Protein AF-A0A6G3WM18-F1 (afdb_monomer_lite)

Secondary structure (DSSP, 8-state):
--EEEEEEEE-TTT--EEEEEEEE--TT----TTSTT---B--STT-EEEEEEEETTTTEEEEEEEETTEEEEEEEEHHHHHHT----SEEEE--SPPTT--EEEEEEETTEEEEEEE-S---TTS----SSS-SEE-

pLDDT: mean 89.0, std 14.61, range [40.72, 98.75]

Radius of gyration: 16.44 Å; chains: 1; bounding box: 36×36×45 Å

Structure (mmCIF, N/CA/C/O backbone):
data_AF-A0A6G3WM18-F1
#
_entry.id   AF-A0A6G3WM18-F1
#
loop_
_atom_site.group_PDB
_atom_site.id
_atom_site.type_symbol
_atom_site.label_atom_id
_atom_site.label_alt_id
_atom_site.label_comp_id
_atom_site.label_asym_id
_atom_site.label_entity_id
_atom_site.label_seq_id
_atom_site.pdbx_PDB_ins_code
_atom_site.Cartn_x
_atom_site.Cartn_y
_atom_site.Cartn_z
_atom_site.occupancy
_atom_site.B_iso_or_equiv
_atom_site.auth_seq_id
_atom_site.auth_comp_id
_atom_site.auth_asym_id
_atom_site.auth_atom_id
_atom_site.pdbx_PDB_model_num
ATOM 1 N N . ASP A 1 1 ? -18.660 2.615 8.350 1.00 80.31 1 ASP A N 1
ATOM 2 C CA . ASP A 1 1 ? -17.538 3.574 8.333 1.00 80.31 1 ASP A CA 1
ATOM 3 C C . ASP A 1 1 ? -16.619 3.298 7.162 1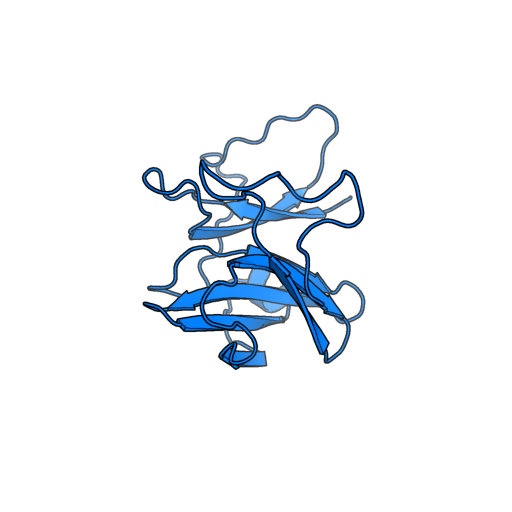.00 80.31 1 ASP A C 1
ATOM 5 O O . ASP A 1 1 ? -16.391 2.135 6.845 1.00 80.31 1 ASP A O 1
ATOM 9 N N . VAL A 1 2 ? -16.131 4.348 6.500 1.00 93.12 2 VAL A N 1
ATOM 10 C CA . VAL A 1 2 ? -15.097 4.231 5.461 1.00 93.12 2 VAL A CA 1
ATOM 11 C C . VAL A 1 2 ? -13.744 4.141 6.159 1.00 93.12 2 VAL A C 1
ATOM 13 O O . VAL A 1 2 ? -13.447 4.948 7.038 1.00 93.12 2 VAL A O 1
ATOM 16 N N . LEU A 1 3 ? -12.939 3.149 5.790 1.00 95.44 3 LEU A N 1
ATOM 17 C CA . LEU A 1 3 ? -11.609 2.926 6.348 1.00 95.44 3 LEU A CA 1
ATOM 18 C C . LEU A 1 3 ? -10.561 3.231 5.284 1.00 95.44 3 LEU A C 1
ATOM 20 O O . LEU A 1 3 ? -10.691 2.792 4.143 1.00 95.44 3 LEU A O 1
ATOM 24 N N . LEU A 1 4 ? -9.523 3.960 5.674 1.00 96.12 4 LEU A N 1
ATOM 25 C CA . LEU A 1 4 ? -8.392 4.289 4.821 1.00 96.12 4 LEU A CA 1
ATOM 26 C C . LEU A 1 4 ? -7.188 3.468 5.250 1.00 96.12 4 LEU A C 1
ATOM 28 O O . LEU A 1 4 ? -6.866 3.432 6.436 1.00 96.12 4 LEU A O 1
ATOM 32 N N . TRP A 1 5 ? -6.520 2.852 4.281 1.00 97.56 5 TRP A N 1
ATOM 33 C CA . TRP A 1 5 ? -5.178 2.312 4.447 1.00 97.56 5 TRP A CA 1
ATOM 34 C C . TRP A 1 5 ? -4.192 3.351 3.941 1.00 97.56 5 TRP A C 1
ATOM 36 O O . TRP A 1 5 ? -4.297 3.778 2.794 1.00 97.56 5 TRP A O 1
ATOM 46 N N . VAL A 1 6 ? -3.275 3.788 4.798 1.00 96.56 6 VAL A N 1
ATOM 47 C CA . VAL A 1 6 ? -2.334 4.861 4.466 1.00 96.56 6 VAL A CA 1
ATOM 48 C C . VAL A 1 6 ? -0.932 4.534 4.954 1.00 96.56 6 VAL A C 1
ATOM 50 O O . VAL A 1 6 ? -0.735 3.782 5.915 1.00 96.56 6 VAL A O 1
ATOM 53 N N . GLU A 1 7 ? 0.043 5.128 4.278 1.00 96.38 7 GLU A N 1
ATOM 54 C CA . GLU A 1 7 ? 1.410 5.237 4.770 1.00 96.38 7 GLU A CA 1
ATOM 55 C C . GLU A 1 7 ? 1.440 6.060 6.063 1.00 96.38 7 GLU A C 1
ATOM 57 O O . GLU A 1 7 ? 0.656 6.990 6.255 1.00 96.38 7 GLU A O 1
ATOM 62 N N . SER A 1 8 ? 2.329 5.708 6.985 1.00 96.06 8 SER A N 1
ATOM 63 C CA . SER A 1 8 ? 2.447 6.375 8.280 1.00 96.06 8 SER A CA 1
ATOM 64 C C . SER A 1 8 ? 3.861 6.243 8.845 1.00 96.06 8 SER A C 1
ATOM 66 O O . SER A 1 8 ? 4.685 5.509 8.292 1.00 96.06 8 SER A O 1
ATOM 68 N N . ASP A 1 9 ? 4.131 6.939 9.956 1.00 94.25 9 ASP A N 1
ATOM 69 C CA . ASP A 1 9 ? 5.453 6.977 10.595 1.00 94.25 9 ASP A CA 1
ATOM 70 C C . ASP A 1 9 ? 6.556 7.380 9.605 1.00 94.25 9 ASP A C 1
ATOM 72 O O . ASP A 1 9 ? 7.448 6.597 9.273 1.00 94.25 9 ASP A O 1
ATOM 76 N N . VAL A 1 10 ? 6.430 8.595 9.078 1.00 93.94 10 VAL A N 1
ATOM 77 C CA . VAL A 1 10 ? 7.289 9.111 8.012 1.00 93.94 10 VAL A CA 1
ATOM 78 C C . VAL A 1 10 ? 8.773 9.072 8.393 1.00 93.94 10 VAL A C 1
ATOM 80 O O . VAL A 1 10 ? 9.157 9.340 9.532 1.00 93.94 10 VAL A O 1
ATOM 83 N N . ASP A 1 11 ? 9.625 8.750 7.425 1.00 93.31 11 ASP A N 1
ATOM 84 C CA . ASP A 1 11 ? 11.051 9.037 7.507 1.00 93.31 11 ASP A CA 1
ATOM 85 C C . ASP A 1 11 ? 11.283 10.520 7.184 1.00 93.31 11 ASP A C 1
ATOM 87 O O . ASP A 1 11 ? 11.165 10.937 6.033 1.00 93.31 11 ASP A O 1
ATOM 91 N N . GLU A 1 12 ? 11.637 11.323 8.187 1.00 92.44 12 GLU A N 1
ATOM 92 C CA . GLU A 1 12 ? 11.808 12.777 8.038 1.00 92.44 12 GLU A CA 1
ATOM 93 C C . GLU A 1 12 ? 12.882 13.190 7.016 1.00 92.44 12 GLU A C 1
ATOM 95 O O . GLU A 1 12 ? 12.836 14.307 6.505 1.00 92.44 12 GLU A O 1
ATOM 100 N N . ARG A 1 13 ? 13.845 12.317 6.679 1.00 93.69 13 ARG A N 1
ATOM 101 C CA . ARG A 1 13 ? 14.861 12.626 5.659 1.00 93.69 13 ARG A CA 1
ATOM 102 C C . ARG A 1 13 ? 14.345 12.455 4.237 1.00 93.69 13 ARG A C 1
ATOM 104 O O . ARG A 1 13 ? 14.884 13.091 3.336 1.00 93.69 13 ARG A O 1
ATOM 111 N N . THR A 1 14 ? 13.394 11.549 4.019 1.00 91.25 14 THR A N 1
ATOM 112 C CA . THR A 1 14 ? 12.973 11.144 2.665 1.00 91.25 14 THR A CA 1
ATOM 113 C C . THR A 1 14 ? 11.510 11.445 2.361 1.00 91.25 14 THR A C 1
ATOM 115 O O . THR A 1 14 ? 11.141 11.509 1.194 1.00 91.25 14 THR A O 1
ATOM 118 N N . GLY A 1 15 ? 10.684 11.643 3.389 1.00 92.44 15 GLY A N 1
ATOM 119 C CA . GLY A 1 15 ? 9.245 11.857 3.267 1.00 92.44 15 GLY A CA 1
ATOM 120 C C . GLY A 1 15 ? 8.426 10.580 3.051 1.00 92.44 15 GLY A C 1
ATOM 121 O O . GLY A 1 15 ? 7.203 10.666 3.006 1.00 92.44 15 GLY A O 1
ATOM 122 N N . TYR A 1 16 ? 9.054 9.405 2.947 1.00 93.56 16 TYR A N 1
ATOM 123 C CA . TYR A 1 16 ? 8.344 8.143 2.724 1.00 93.56 16 TYR A CA 1
ATOM 124 C C . TYR A 1 16 ? 7.839 7.501 4.020 1.00 93.56 16 TYR A C 1
ATOM 126 O O . TYR A 1 16 ? 8.482 7.601 5.070 1.00 93.56 16 TYR A O 1
ATOM 134 N N . GLY A 1 17 ? 6.721 6.773 3.941 1.00 94.44 17 GLY A N 1
ATOM 135 C CA . GLY A 1 17 ? 6.212 5.978 5.056 1.00 94.44 17 GLY A CA 1
ATOM 136 C C . GLY A 1 17 ? 7.140 4.830 5.466 1.00 94.44 17 GLY A C 1
ATOM 137 O O . GLY A 1 17 ? 7.732 4.140 4.629 1.00 94.44 17 GLY A O 1
ATOM 138 N N . ARG A 1 18 ? 7.234 4.583 6.778 1.00 95.62 18 ARG A N 1
ATOM 139 C CA . ARG A 1 18 ? 7.930 3.414 7.359 1.00 95.62 18 ARG A CA 1
ATOM 140 C C . ARG A 1 18 ? 6.969 2.384 7.946 1.00 95.62 18 ARG A C 1
ATOM 142 O O . ARG A 1 18 ? 7.392 1.314 8.381 1.00 95.62 18 ARG A O 1
ATOM 149 N N . ALA A 1 19 ? 5.682 2.707 7.985 1.00 97.38 19 ALA A N 1
ATOM 150 C CA . ALA A 1 19 ? 4.628 1.862 8.512 1.00 97.38 19 ALA A CA 1
ATOM 151 C C . ALA A 1 19 ? 3.345 2.011 7.691 1.00 97.38 19 ALA A C 1
ATOM 153 O O . ALA A 1 19 ? 3.124 3.013 7.015 1.00 97.38 19 ALA A O 1
ATOM 154 N N . VAL A 1 20 ? 2.452 1.040 7.834 1.00 98.25 20 VAL A N 1
ATOM 155 C CA . VAL A 1 20 ? 1.085 1.092 7.308 1.00 98.25 20 VAL A CA 1
ATOM 156 C C . VAL A 1 20 ? 0.122 1.295 8.473 1.00 98.25 20 VAL A C 1
ATOM 158 O O . VAL A 1 20 ? 0.302 0.710 9.542 1.00 98.25 20 VAL A O 1
ATOM 161 N N . THR A 1 21 ? -0.917 2.102 8.290 1.00 97.69 21 THR A N 1
ATOM 162 C CA . THR A 1 21 ? -2.003 2.216 9.268 1.00 97.69 21 THR A CA 1
ATOM 163 C C . THR A 1 21 ? -3.366 2.124 8.597 1.00 97.69 21 THR A C 1
ATOM 165 O O . THR A 1 21 ? -3.504 2.419 7.408 1.00 97.69 21 THR A O 1
ATOM 168 N N . ARG A 1 22 ? -4.378 1.719 9.372 1.00 97.62 22 ARG A N 1
ATOM 169 C CA . ARG A 1 22 ? -5.779 1.739 8.955 1.00 97.62 22 ARG A CA 1
ATOM 170 C C . ARG A 1 22 ? -6.577 2.642 9.880 1.00 97.62 22 ARG A C 1
ATOM 172 O O . ARG A 1 22 ? -6.692 2.352 11.069 1.00 97.62 22 ARG A O 1
ATOM 179 N N . VAL A 1 23 ? -7.154 3.703 9.333 1.00 96.25 23 VAL A N 1
ATOM 180 C CA . VAL A 1 23 ? -7.844 4.744 10.107 1.00 96.25 23 VAL A CA 1
ATOM 181 C C . VAL A 1 23 ? -9.254 4.988 9.570 1.00 96.25 23 VAL A C 1
ATOM 183 O O . VAL A 1 23 ? -9.487 4.831 8.370 1.00 96.25 23 VAL A O 1
ATOM 186 N N . PRO A 1 24 ? -10.225 5.354 10.423 1.00 95.50 24 PRO A N 1
ATOM 187 C CA . PRO A 1 24 ? -11.540 5.755 9.950 1.00 95.50 24 PRO A CA 1
ATOM 188 C C . PRO A 1 24 ? -11.459 7.114 9.257 1.00 95.50 24 PRO A C 1
ATOM 190 O O . PRO A 1 24 ? -10.923 8.074 9.811 1.00 95.50 24 PRO A O 1
ATOM 193 N N . PHE A 1 25 ? -12.042 7.209 8.066 1.00 95.94 25 PHE A N 1
ATOM 194 C CA . PHE A 1 25 ? -12.274 8.497 7.432 1.00 95.94 25 PHE A CA 1
ATOM 195 C C . PHE A 1 25 ? -13.326 9.282 8.221 1.00 95.94 25 PHE A C 1
ATOM 197 O O . PHE A 1 25 ? -14.373 8.747 8.598 1.00 95.94 25 PHE A O 1
ATOM 204 N N . ARG A 1 26 ? -13.049 10.565 8.449 1.00 95.88 26 ARG A N 1
ATOM 205 C CA . ARG A 1 26 ? -13.977 11.528 9.041 1.00 95.88 26 ARG A CA 1
ATOM 206 C C . ARG A 1 26 ? -13.852 12.836 8.277 1.00 95.88 26 ARG A C 1
ATOM 208 O O . ARG A 1 26 ? -12.754 13.379 8.175 1.00 95.88 26 ARG A O 1
ATOM 215 N N . ASP A 1 27 ? -14.971 13.315 7.749 1.00 96.88 27 ASP A N 1
ATOM 216 C CA . ASP A 1 27 ? -15.006 14.559 6.987 1.00 96.88 27 ASP A CA 1
ATOM 217 C C . ASP A 1 27 ? -14.496 15.740 7.830 1.00 96.88 27 ASP A C 1
ATOM 219 O O . ASP A 1 27 ? -14.827 15.861 9.011 1.00 96.88 27 ASP A O 1
ATOM 223 N N . GLY A 1 28 ? -13.628 16.561 7.233 1.00 96.44 28 GLY A N 1
ATOM 224 C CA . GLY A 1 28 ? -12.999 17.718 7.880 1.00 96.44 28 GLY A CA 1
ATOM 225 C C . GLY A 1 28 ? -12.065 17.416 9.062 1.00 96.44 28 GLY A C 1
ATOM 226 O O . GLY A 1 28 ? -11.576 18.352 9.695 1.00 96.44 28 GLY A O 1
ATOM 227 N N . ALA A 1 29 ? -11.808 16.147 9.394 1.00 94.88 29 ALA A N 1
ATOM 228 C CA . ALA A 1 29 ? -10.966 15.795 10.531 1.00 94.88 29 ALA A CA 1
ATOM 229 C C . ALA A 1 29 ? -9.471 15.857 10.189 1.00 94.88 29 ALA A C 1
ATOM 231 O O . ALA A 1 29 ? -9.040 15.452 9.111 1.00 94.88 29 ALA A O 1
ATOM 232 N N . VAL A 1 30 ? -8.672 16.282 11.168 1.00 95.62 30 VAL A N 1
ATOM 233 C CA . VAL A 1 30 ? -7.211 16.164 11.146 1.00 95.62 30 VAL A CA 1
ATOM 234 C C . VAL A 1 30 ? -6.814 15.0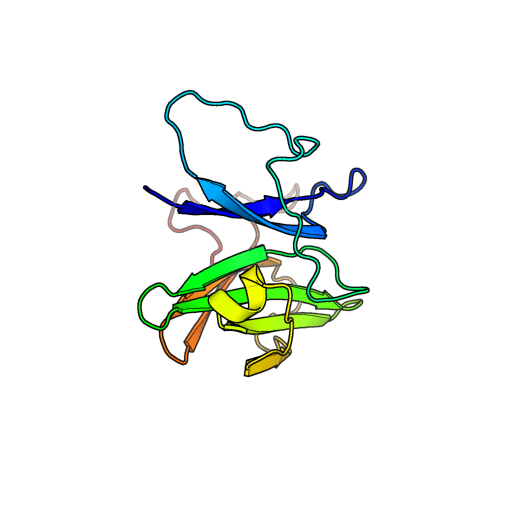50 12.107 1.00 95.62 30 VAL A C 1
ATOM 236 O O . VAL A 1 30 ? -7.201 15.069 13.276 1.00 95.62 30 VAL A O 1
ATOM 239 N N . LEU A 1 31 ? -6.050 14.076 11.614 1.00 94.56 31 LEU A N 1
ATOM 240 C CA . LEU A 1 31 ? -5.481 13.002 12.420 1.00 94.56 31 LEU A CA 1
ATOM 241 C C . LEU A 1 31 ? -3.962 13.141 12.428 1.00 94.56 31 LEU A C 1
ATOM 243 O O . LEU A 1 31 ? -3.314 12.983 11.398 1.00 94.56 31 LEU A O 1
ATOM 247 N N . ASP A 1 32 ? -3.413 13.444 13.598 1.00 93.56 32 ASP A N 1
ATOM 248 C CA . ASP A 1 32 ? -1.971 13.546 13.788 1.00 93.56 32 ASP A CA 1
ATOM 249 C C . ASP A 1 32 ? -1.335 12.153 13.906 1.00 93.56 32 ASP A C 1
ATOM 251 O O . ASP A 1 32 ? -1.876 11.275 14.586 1.00 93.56 32 ASP A O 1
ATOM 255 N N . SER A 1 33 ? -0.175 11.951 13.273 1.00 91.50 33 SER A N 1
ATOM 256 C CA . SER A 1 33 ? 0.521 10.658 13.292 1.00 91.50 33 SER A CA 1
ATOM 257 C C . SER A 1 33 ? 1.002 10.251 14.688 1.00 91.50 33 SER A C 1
ATOM 259 O O . SER A 1 33 ? 1.212 9.069 14.916 1.00 91.50 33 SER A O 1
ATOM 261 N N . SER A 1 34 ? 1.190 11.188 15.619 1.00 91.88 34 SER A N 1
ATOM 262 C CA . SER A 1 34 ? 1.567 10.899 17.010 1.00 91.88 34 SER A CA 1
ATOM 263 C C . SER A 1 34 ? 0.375 10.525 17.898 1.00 91.88 34 SER A C 1
ATOM 265 O O . SER A 1 34 ? 0.557 10.148 19.058 1.00 91.88 34 SER A O 1
ATOM 267 N N . SER A 1 35 ? -0.852 10.618 17.375 1.00 94.88 35 SER A N 1
ATOM 268 C CA . SER A 1 35 ? -2.053 10.254 18.118 1.00 94.88 35 SER A CA 1
ATOM 269 C C . SER A 1 35 ? -2.019 8.785 18.531 1.00 94.88 35 SER A C 1
ATOM 271 O O . SER A 1 35 ? -1.779 7.899 17.713 1.00 94.88 35 SER A O 1
ATOM 273 N N . SER A 1 36 ? -2.376 8.500 19.784 1.00 93.31 36 SER A N 1
ATOM 274 C CA . SER A 1 36 ? -2.516 7.125 20.284 1.00 93.31 36 SER A CA 1
ATOM 275 C C . SER A 1 36 ? -3.617 6.325 19.577 1.00 93.31 36 SER A C 1
ATOM 277 O O . SER A 1 36 ? -3.661 5.102 19.701 1.00 93.31 36 SER A O 1
ATOM 279 N N . ALA A 1 37 ? -4.495 6.995 18.823 1.00 91.69 37 ALA A N 1
ATOM 280 C CA . ALA A 1 37 ? -5.481 6.351 17.962 1.00 91.69 37 ALA A CA 1
ATOM 281 C C . ALA A 1 37 ? -4.863 5.741 16.688 1.00 91.69 37 ALA A C 1
ATOM 283 O O . ALA A 1 37 ? -5.518 4.936 16.024 1.00 91.69 37 ALA A O 1
ATOM 284 N N . VAL A 1 38 ? -3.628 6.113 16.334 1.00 96.38 38 VAL A N 1
ATOM 285 C CA . VAL A 1 38 ? -2.919 5.603 15.158 1.00 96.38 38 VAL A CA 1
ATOM 286 C C . VAL A 1 38 ? -2.040 4.428 15.567 1.00 96.38 38 VAL A C 1
ATOM 288 O O . VAL A 1 38 ? -1.051 4.567 16.284 1.00 96.38 38 VAL A O 1
ATOM 291 N N . ARG A 1 39 ? -2.382 3.236 15.075 1.00 97.44 39 ARG A N 1
ATOM 292 C CA . ARG A 1 39 ? -1.522 2.057 15.206 1.00 97.44 39 ARG A CA 1
ATOM 293 C C . ARG A 1 39 ? -0.628 1.938 13.978 1.00 97.44 39 ARG A C 1
ATOM 295 O O . ARG A 1 39 ? -1.108 1.671 12.879 1.00 97.44 39 ARG A O 1
ATOM 302 N N . HIS A 1 40 ? 0.675 2.095 14.172 1.00 97.44 40 HIS A N 1
ATOM 303 C CA . HIS A 1 40 ? 1.669 1.916 13.115 1.00 97.44 40 HIS A CA 1
ATOM 304 C C . HIS A 1 40 ? 2.062 0.444 12.977 1.00 97.44 40 HIS A C 1
ATOM 306 O O . HIS A 1 40 ? 2.763 -0.104 13.834 1.00 97.44 40 HIS A O 1
ATOM 312 N N . HIS A 1 41 ? 1.643 -0.195 11.888 1.00 98.25 41 HIS A N 1
ATOM 313 C CA . HIS A 1 41 ? 2.032 -1.562 11.564 1.00 98.25 41 HIS A CA 1
ATOM 314 C C . HIS A 1 41 ? 3.346 -1.564 10.781 1.00 98.25 41 HIS A C 1
ATOM 316 O O . HIS A 1 41 ? 3.443 -0.969 9.708 1.00 98.25 41 HIS A O 1
ATOM 322 N N . ARG A 1 42 ? 4.360 -2.248 11.321 1.00 97.31 42 ARG A N 1
ATOM 323 C CA . ARG A 1 42 ? 5.695 -2.395 10.719 1.00 97.31 42 ARG A CA 1
ATOM 324 C C . ARG A 1 42 ? 5.955 -3.873 10.408 1.00 97.31 42 ARG A C 1
ATOM 326 O O . ARG A 1 42 ? 6.679 -4.526 11.155 1.00 97.31 42 ARG A O 1
ATOM 333 N N . PRO A 1 43 ? 5.320 -4.420 9.356 1.00 97.12 43 PRO A N 1
ATOM 334 C CA . PRO A 1 43 ? 5.370 -5.850 9.044 1.00 97.12 43 PRO A CA 1
ATOM 335 C C . PRO A 1 43 ? 6.739 -6.327 8.549 1.00 97.12 43 PRO A C 1
ATOM 337 O O . PRO A 1 43 ? 7.012 -7.522 8.558 1.00 97.12 43 PRO A O 1
ATOM 340 N N . LEU A 1 44 ? 7.589 -5.401 8.100 1.00 96.31 44 LEU A N 1
ATOM 341 C CA . LEU A 1 44 ? 8.804 -5.689 7.343 1.00 96.31 44 LEU A CA 1
ATOM 342 C C . LEU A 1 44 ? 10.006 -4.939 7.948 1.00 96.31 44 LEU A C 1
ATOM 344 O O . LEU A 1 44 ? 10.386 -3.872 7.455 1.00 96.31 44 LEU A O 1
ATOM 348 N N . PRO A 1 45 ? 10.602 -5.445 9.046 1.00 92.38 45 PRO A N 1
ATOM 349 C CA . PRO A 1 45 ? 11.781 -4.831 9.653 1.00 92.38 45 PRO A CA 1
ATOM 350 C C . PRO A 1 45 ? 12.933 -4.677 8.650 1.00 92.38 45 PRO A C 1
ATOM 352 O O . PRO A 1 45 ? 13.222 -5.588 7.880 1.00 92.38 45 PRO A O 1
ATOM 355 N N . GLY A 1 46 ? 13.597 -3.519 8.661 1.00 91.31 46 GLY A N 1
ATOM 356 C CA . GLY A 1 46 ? 14.707 -3.215 7.747 1.00 91.31 46 GLY A CA 1
ATOM 357 C C . GLY A 1 46 ? 14.290 -2.800 6.330 1.00 91.31 46 GLY A C 1
ATOM 358 O O . GLY A 1 46 ? 15.157 -2.451 5.533 1.00 91.31 46 GLY A O 1
ATOM 359 N N . SER A 1 47 ? 12.990 -2.797 6.023 1.00 96.19 47 SER A N 1
ATOM 360 C CA . SER A 1 47 ?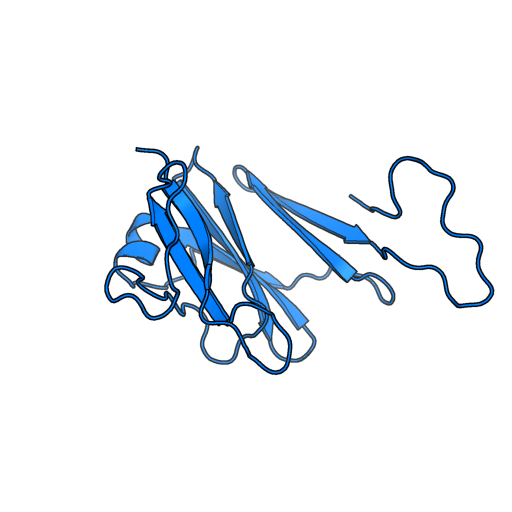 12.470 -2.272 4.756 1.00 96.19 47 SER A CA 1
ATOM 361 C C . SER A 1 47 ? 12.240 -0.762 4.814 1.00 96.19 47 SER A C 1
ATOM 363 O O . SER A 1 47 ? 12.095 -0.181 5.891 1.00 96.19 47 SER A O 1
ATOM 365 N N . ARG A 1 48 ? 12.175 -0.127 3.641 1.00 95.56 48 ARG A N 1
ATOM 366 C CA . ARG A 1 48 ? 11.887 1.309 3.485 1.00 95.56 48 ARG A CA 1
ATOM 367 C C . ARG A 1 48 ? 10.796 1.552 2.444 1.00 95.56 48 ARG A C 1
ATOM 369 O O . ARG A 1 48 ? 10.534 0.683 1.615 1.00 95.56 48 ARG A O 1
ATOM 376 N N . HIS A 1 49 ? 10.220 2.754 2.478 1.00 95.44 49 HIS A 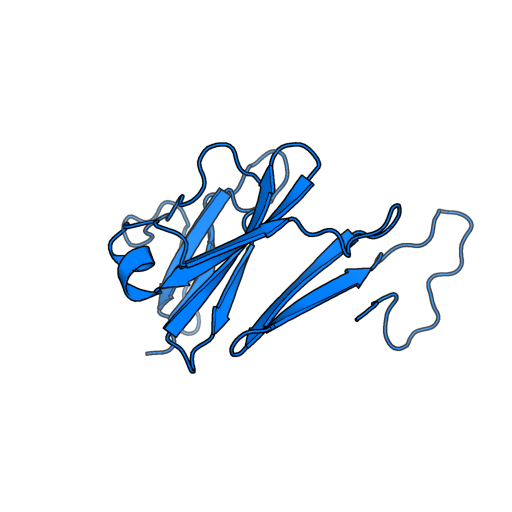N 1
ATOM 377 C CA . HIS A 1 49 ? 9.223 3.246 1.522 1.00 95.44 49 HIS A CA 1
ATOM 378 C C . HIS A 1 49 ? 8.012 2.309 1.417 1.00 95.44 49 HIS A C 1
ATOM 380 O O . HIS A 1 49 ? 7.732 1.745 0.361 1.00 95.44 49 HIS A O 1
ATOM 386 N N . LEU A 1 50 ? 7.349 2.082 2.551 1.00 97.19 50 LEU A N 1
ATOM 387 C CA . LEU A 1 50 ? 6.203 1.183 2.613 1.00 97.19 50 LEU A CA 1
ATOM 388 C C . LEU A 1 50 ? 4.978 1.865 2.007 1.00 97.19 50 LEU A C 1
ATOM 390 O O . LEU A 1 50 ? 4.577 2.913 2.498 1.00 97.19 50 LEU A O 1
ATOM 394 N N . HIS A 1 51 ? 4.351 1.219 1.025 1.00 96.56 51 HIS A N 1
ATOM 395 C CA . HIS A 1 51 ? 3.134 1.690 0.365 1.00 96.56 51 HIS A CA 1
ATOM 396 C C . HIS A 1 51 ? 2.046 0.601 0.384 1.00 96.56 51 HIS A C 1
ATOM 398 O O . HIS A 1 51 ? 2.270 -0.483 -0.169 1.00 96.56 51 HIS A O 1
ATOM 404 N N . PRO A 1 52 ? 0.882 0.831 1.022 1.00 97.94 52 PRO A N 1
ATOM 405 C CA . PRO A 1 52 ? -0.189 -0.155 1.079 1.00 97.94 52 PRO A CA 1
ATOM 406 C C . PRO A 1 52 ? -1.139 -0.083 -0.125 1.00 97.94 52 PRO A C 1
ATOM 408 O O . PRO A 1 52 ? -1.557 0.996 -0.531 1.00 97.94 52 PRO A O 1
ATOM 411 N N . ALA A 1 53 ? -1.602 -1.242 -0.596 1.00 98.00 53 ALA A N 1
ATOM 412 C CA . ALA A 1 53 ? -2.772 -1.366 -1.466 1.00 98.00 53 ALA A CA 1
ATOM 413 C C . ALA A 1 53 ? -3.725 -2.433 -0.906 1.00 98.00 53 ALA A C 1
ATOM 415 O O . ALA A 1 53 ? -3.294 -3.516 -0.509 1.00 98.00 53 ALA A O 1
ATOM 416 N N . PHE A 1 54 ? -5.023 -2.134 -0.840 1.00 97.81 54 PHE A N 1
ATOM 417 C CA . PHE A 1 54 ? -6.019 -3.020 -0.231 1.00 97.81 54 PHE A CA 1
ATOM 418 C C . PHE A 1 54 ? -6.913 -3.664 -1.290 1.00 97.81 54 PHE A C 1
ATOM 420 O O . PHE A 1 54 ? -7.513 -2.959 -2.099 1.00 97.81 54 PHE A O 1
ATOM 427 N N . ASP A 1 55 ? -7.033 -4.989 -1.237 1.00 97.56 55 ASP A N 1
ATOM 428 C CA . ASP A 1 55 ? -8.006 -5.759 -2.005 1.00 97.56 55 ASP A CA 1
ATOM 429 C C . ASP A 1 55 ? -9.217 -6.085 -1.110 1.00 97.56 55 ASP A C 1
ATOM 431 O O . ASP A 1 55 ? -9.135 -6.979 -0.255 1.00 97.56 55 ASP A O 1
ATOM 435 N N . PRO A 1 56 ? -10.346 -5.369 -1.271 1.00 94.75 56 PRO A N 1
ATOM 436 C CA . PRO A 1 56 ? -11.532 -5.584 -0.453 1.00 94.75 56 PRO A CA 1
ATOM 437 C C . PRO A 1 56 ? -12.278 -6.876 -0.797 1.00 94.75 56 PRO A C 1
ATOM 439 O O . PRO A 1 56 ? -13.071 -7.326 0.027 1.00 94.75 56 PRO A O 1
ATOM 442 N N . VAL A 1 57 ? -12.067 -7.457 -1.986 1.00 95.69 57 VAL A N 1
ATOM 443 C CA . VAL A 1 57 ? -12.795 -8.659 -2.423 1.00 95.69 57 VAL A CA 1
ATOM 444 C C . VAL A 1 57 ? -12.322 -9.871 -1.634 1.00 95.69 57 VAL A C 1
ATOM 446 O O . VAL A 1 57 ? -13.138 -10.642 -1.135 1.00 95.69 57 VAL A O 1
ATOM 449 N N . ASP A 1 58 ? -11.008 -9.992 -1.463 1.00 96.94 58 ASP A N 1
ATOM 450 C CA . ASP A 1 58 ? -10.388 -11.132 -0.788 1.00 96.94 58 ASP A CA 1
ATOM 451 C C . ASP A 1 58 ? -9.854 -10.803 0.615 1.00 96.94 58 ASP A C 1
ATOM 453 O O . ASP A 1 58 ? -9.257 -11.658 1.272 1.00 96.94 58 ASP A O 1
ATOM 457 N N . GLY A 1 59 ? -10.037 -9.566 1.088 1.00 97.44 59 GLY A N 1
ATOM 458 C CA . GLY A 1 59 ? -9.597 -9.143 2.418 1.00 97.44 59 GLY A CA 1
ATOM 459 C C . GLY A 1 59 ? -8.077 -9.206 2.585 1.00 97.44 59 GLY A C 1
ATOM 460 O O . GLY A 1 59 ? -7.572 -9.662 3.616 1.00 97.44 59 GLY A O 1
ATOM 461 N N . ARG A 1 60 ? -7.335 -8.771 1.562 1.00 98.50 60 ARG A N 1
ATOM 462 C CA . ARG A 1 60 ? -5.867 -8.814 1.528 1.00 98.50 60 ARG A CA 1
ATOM 463 C C . ARG A 1 60 ? -5.273 -7.415 1.471 1.00 98.50 60 ARG A C 1
ATOM 465 O O . ARG A 1 60 ? -5.837 -6.514 0.861 1.00 98.50 60 ARG A O 1
ATOM 472 N N . VAL A 1 61 ? -4.111 -7.243 2.090 1.00 98.50 61 VAL A N 1
ATOM 473 C CA . VAL A 1 61 ? -3.311 -6.019 1.976 1.00 98.50 61 VAL A CA 1
ATOM 474 C C . VAL A 1 61 ? -1.970 -6.354 1.342 1.00 98.50 61 VAL A C 1
ATOM 476 O O . VAL A 1 61 ? -1.257 -7.243 1.801 1.00 98.50 61 VAL A O 1
ATOM 479 N N . LEU A 1 62 ? -1.651 -5.654 0.263 1.00 98.69 62 LEU A N 1
ATOM 480 C CA . LEU A 1 62 ? -0.339 -5.617 -0.359 1.00 98.69 62 LEU A CA 1
ATOM 481 C C . LEU A 1 62 ? 0.481 -4.497 0.287 1.00 98.69 62 LEU A C 1
ATOM 483 O O . LEU A 1 62 ? -0.041 -3.409 0.521 1.00 98.69 62 LEU A O 1
ATOM 487 N N . VAL A 1 63 ? 1.764 -4.748 0.533 1.00 98.56 63 VAL A N 1
ATOM 488 C CA . VAL A 1 63 ? 2.747 -3.745 0.947 1.00 98.56 63 VAL A CA 1
ATOM 489 C C . VAL A 1 63 ? 3.897 -3.736 -0.061 1.00 98.56 63 VAL A C 1
ATOM 491 O O . VAL A 1 63 ? 4.723 -4.654 -0.085 1.00 98.56 63 VAL A O 1
ATOM 494 N N . SER A 1 64 ? 3.940 -2.694 -0.894 1.00 98.12 64 SER A N 1
ATOM 495 C CA . SER A 1 64 ? 5.111 -2.330 -1.704 1.00 98.12 64 SER A CA 1
ATOM 496 C C . SER A 1 64 ? 6.207 -1.832 -0.774 1.00 98.12 64 SER A C 1
ATOM 498 O O . SER A 1 64 ? 5.915 -1.067 0.146 1.00 98.12 64 SER A O 1
ATOM 500 N N . HIS A 1 65 ? 7.447 -2.260 -0.975 1.00 97.81 65 HIS A N 1
ATOM 501 C CA . HIS A 1 65 ? 8.566 -1.853 -0.130 1.00 97.81 65 HIS A CA 1
ATOM 502 C C . HIS A 1 65 ? 9.909 -2.093 -0.815 1.00 97.81 65 HIS A C 1
ATOM 504 O O . HIS A 1 65 ? 10.011 -2.817 -1.802 1.00 97.81 65 HIS A O 1
ATOM 510 N N . TRP A 1 66 ? 10.961 -1.510 -0.250 1.00 96.94 66 TRP A N 1
ATOM 511 C CA . TRP A 1 66 ? 12.334 -1.724 -0.695 1.00 96.94 66 TRP A CA 1
ATOM 512 C C . TRP A 1 66 ? 13.158 -2.423 0.378 1.00 96.94 66 TRP A C 1
ATOM 514 O O . TRP A 1 66 ? 13.109 -2.039 1.551 1.00 96.94 66 TRP A O 1
ATOM 524 N N . VAL A 1 67 ? 13.977 -3.383 -0.050 1.00 95.69 67 VAL A N 1
ATOM 525 C CA . VAL A 1 67 ? 15.021 -4.025 0.757 1.00 95.69 67 VAL A CA 1
ATOM 526 C C . VAL A 1 67 ? 16.356 -3.769 0.065 1.00 95.69 67 VAL A C 1
ATOM 528 O O . VAL A 1 67 ? 16.646 -4.319 -0.995 1.00 95.69 67 VAL A O 1
ATOM 531 N N . GLY A 1 68 ? 17.164 -2.875 0.638 1.00 93.38 68 GLY A N 1
ATOM 532 C CA . GLY A 1 68 ? 18.332 -2.339 -0.064 1.00 93.38 68 GLY A CA 1
ATOM 533 C C . GLY A 1 68 ? 17.919 -1.619 -1.355 1.00 93.38 68 GLY A C 1
ATOM 534 O O . GLY A 1 68 ? 17.184 -0.624 -1.308 1.00 93.38 68 GLY A O 1
ATOM 535 N N . GLU A 1 69 ? 18.396 -2.132 -2.489 1.00 91.06 69 GLU A N 1
ATOM 536 C CA . GLU A 1 69 ? 18.099 -1.638 -3.843 1.00 91.06 69 GLU A CA 1
ATOM 537 C C . GLU A 1 69 ? 17.038 -2.471 -4.574 1.00 91.06 69 GLU A C 1
ATOM 539 O O . GLU A 1 69 ? 16.633 -2.101 -5.667 1.00 91.06 69 GLU A O 1
ATOM 544 N N . ALA A 1 70 ? 16.560 -3.571 -3.990 1.00 93.88 70 ALA A N 1
ATOM 545 C CA . ALA A 1 70 ? 15.515 -4.380 -4.602 1.00 93.88 70 ALA A CA 1
ATOM 546 C C . ALA A 1 70 ? 14.128 -3.879 -4.182 1.00 93.88 70 ALA A C 1
ATOM 548 O O . ALA A 1 70 ? 13.883 -3.607 -2.999 1.00 93.88 70 ALA A O 1
ATOM 549 N N . HIS A 1 71 ? 13.222 -3.775 -5.153 1.00 96.12 71 HIS A N 1
ATOM 550 C CA . HIS A 1 71 ? 11.810 -3.509 -4.914 1.00 96.12 71 HIS A CA 1
ATOM 551 C C . HIS A 1 71 ? 11.050 -4.827 -4.709 1.00 96.12 71 HIS A C 1
ATOM 553 O O . HIS A 1 71 ? 11.335 -5.845 -5.343 1.00 96.12 71 HIS A O 1
ATOM 559 N N . HIS A 1 72 ? 10.105 -4.822 -3.775 1.00 97.94 72 HIS A N 1
ATOM 560 C CA . HIS A 1 72 ? 9.386 -6.006 -3.338 1.00 97.94 72 HIS A CA 1
ATOM 561 C C . HIS A 1 72 ? 7.920 -5.706 -3.046 1.00 97.94 72 HIS A C 1
ATOM 563 O O . HIS A 1 72 ? 7.518 -4.601 -2.681 1.00 97.94 72 HIS A O 1
ATOM 569 N N . TYR A 1 73 ? 7.145 -6.778 -3.094 1.00 98.38 73 TYR A N 1
ATOM 570 C CA . TYR A 1 73 ? 5.740 -6.833 -2.752 1.00 98.38 73 TYR A CA 1
ATOM 571 C C . TYR A 1 73 ? 5.520 -7.927 -1.710 1.00 98.38 73 TYR A C 1
ATOM 573 O O . TYR A 1 73 ? 5.980 -9.054 -1.892 1.00 98.38 73 TYR A O 1
ATOM 581 N N . ALA A 1 74 ? 4.798 -7.625 -0.633 1.00 98.50 74 ALA A N 1
ATOM 582 C CA . ALA A 1 74 ? 4.354 -8.625 0.336 1.00 98.50 74 ALA A CA 1
ATOM 583 C C . ALA A 1 74 ? 2.837 -8.542 0.524 1.00 98.50 74 ALA A C 1
ATOM 585 O O . ALA A 1 74 ? 2.300 -7.460 0.747 1.00 98.50 74 ALA A O 1
ATOM 586 N N . VAL A 1 75 ? 2.142 -9.673 0.426 1.00 98.62 75 VAL A N 1
ATOM 587 C CA . VAL A 1 75 ? 0.682 -9.757 0.561 1.00 98.62 75 VAL A CA 1
ATOM 588 C C . VAL A 1 75 ? 0.333 -10.439 1.874 1.00 98.62 75 VAL A C 1
ATOM 590 O O . VAL A 1 75 ? 0.840 -11.518 2.158 1.00 98.62 75 VAL A O 1
ATOM 593 N N . TYR A 1 76 ? -0.580 -9.855 2.642 1.00 98.75 76 TYR A N 1
ATOM 594 C CA . TYR A 1 76 ? -1.029 -10.355 3.941 1.00 98.75 76 TYR A CA 1
ATOM 595 C C . TYR A 1 76 ? -2.547 -10.512 3.973 1.00 98.75 76 TYR A C 1
ATOM 597 O O . TYR A 1 76 ? -3.271 -9.825 3.246 1.00 98.75 76 TYR A O 1
ATOM 605 N N . ARG A 1 77 ? -3.048 -11.361 4.878 1.00 98.38 77 ARG A N 1
ATOM 606 C CA . ARG A 1 77 ? -4.454 -11.286 5.300 1.00 98.38 77 ARG A CA 1
ATOM 607 C C . ARG A 1 77 ? -4.653 -10.010 6.107 1.00 98.38 77 ARG A C 1
ATOM 609 O O . ARG A 1 77 ? -3.873 -9.736 7.017 1.00 98.38 77 ARG A O 1
ATOM 616 N N . ALA A 1 78 ? -5.694 -9.243 5.796 1.00 98.25 78 ALA A N 1
ATOM 617 C CA . ALA A 1 78 ? -5.936 -7.967 6.462 1.00 98.25 78 ALA A CA 1
ATOM 618 C C . ALA A 1 78 ? -6.182 -8.134 7.970 1.00 98.25 78 ALA A C 1
ATOM 620 O O . ALA A 1 78 ? -5.636 -7.364 8.754 1.00 98.25 78 ALA A O 1
ATOM 621 N N . ASP A 1 79 ? -6.935 -9.154 8.384 1.00 98.19 79 ASP A N 1
ATOM 622 C CA . ASP A 1 79 ? -7.235 -9.390 9.803 1.00 98.19 79 ASP A CA 1
ATOM 623 C C . ASP A 1 79 ? -5.978 -9.760 10.604 1.00 98.19 79 ASP A C 1
ATOM 625 O O . ASP A 1 79 ? -5.728 -9.191 11.665 1.00 98.19 79 ASP A O 1
ATOM 629 N N . ASP A 1 80 ? -5.124 -10.632 10.056 1.00 98.62 80 ASP A N 1
ATOM 630 C CA . ASP A 1 80 ? -3.826 -10.956 10.661 1.00 98.62 80 ASP A CA 1
ATOM 631 C C . ASP A 1 80 ? -2.947 -9.706 10.778 1.00 98.62 80 ASP A C 1
ATOM 633 O O . ASP A 1 80 ? -2.386 -9.429 11.842 1.00 98.62 80 ASP A O 1
ATOM 637 N N . PHE A 1 81 ? -2.897 -8.895 9.718 1.00 98.50 81 PHE A N 1
ATOM 638 C CA . PHE A 1 81 ? -2.144 -7.646 9.694 1.00 98.50 81 PHE A CA 1
ATOM 639 C C . PHE A 1 81 ? -2.595 -6.685 10.801 1.00 98.50 81 PHE A C 1
ATOM 641 O O . PHE A 1 81 ? -1.767 -6.124 11.523 1.00 98.50 81 PHE A O 1
ATOM 648 N N . LEU A 1 82 ? -3.908 -6.529 10.975 1.00 97.81 82 LEU A N 1
ATOM 649 C CA . LEU A 1 82 ? -4.509 -5.660 11.988 1.00 97.81 82 LEU A CA 1
ATOM 650 C C . LEU A 1 82 ? -4.321 -6.193 13.404 1.00 97.81 82 LEU A C 1
ATOM 652 O O . LEU A 1 82 ? -4.190 -5.402 14.335 1.00 97.81 82 LEU A O 1
ATOM 656 N N . ASP A 1 83 ? -4.217 -7.504 13.579 1.00 98.12 83 ASP A N 1
ATOM 657 C CA . ASP A 1 83 ? -3.853 -8.105 14.860 1.00 98.12 83 ASP A CA 1
ATOM 658 C C . ASP A 1 83 ? -2.349 -7.982 15.155 1.00 98.12 83 ASP A C 1
ATOM 660 O O . ASP A 1 83 ? -1.920 -8.109 16.303 1.00 98.12 83 ASP A O 1
ATOM 664 N N . GLY A 1 84 ? -1.536 -7.621 14.160 1.00 98.06 84 GLY A N 1
ATOM 665 C CA . GLY A 1 84 ? -0.080 -7.540 14.272 1.00 98.06 84 GLY A CA 1
ATOM 666 C C . GLY A 1 84 ? 0.627 -8.869 14.013 1.00 98.06 84 GLY A C 1
ATOM 667 O O . GLY A 1 84 ? 1.784 -9.028 14.396 1.00 98.06 84 GLY A O 1
ATOM 668 N N . ARG A 1 85 ? -0.062 -9.825 13.383 1.00 98.25 85 ARG A N 1
ATOM 669 C CA . ARG A 1 85 ? 0.500 -11.077 12.878 1.00 98.25 85 ARG A CA 1
ATOM 670 C C . ARG A 1 85 ? 0.937 -10.859 11.430 1.00 98.25 85 ARG A C 1
ATOM 672 O O . ARG A 1 85 ? 0.115 -10.827 10.522 1.00 98.25 85 ARG A O 1
ATOM 679 N N . TYR A 1 86 ? 2.236 -10.689 11.212 1.00 97.94 86 TYR A N 1
ATOM 680 C CA . TYR A 1 86 ? 2.785 -10.301 9.908 1.00 97.94 86 TYR A CA 1
ATOM 681 C C . TYR A 1 86 ? 3.394 -11.475 9.137 1.00 97.94 86 TYR A C 1
ATOM 683 O O . TYR A 1 86 ? 4.499 -11.362 8.614 1.00 97.94 86 TYR A O 1
ATOM 691 N N . GLU A 1 87 ? 2.680 -12.597 9.054 1.00 97.94 87 GLU A N 1
ATOM 692 C CA . GLU A 1 87 ? 3.086 -13.708 8.186 1.00 97.94 87 GLU A CA 1
ATOM 693 C C . GLU A 1 87 ? 2.581 -13.437 6.758 1.00 97.94 87 GLU A C 1
ATOM 695 O O . GLU A 1 87 ? 1.360 -13.373 6.552 1.00 97.94 87 GLU A O 1
ATOM 700 N N . PRO A 1 88 ? 3.466 -13.218 5.768 1.00 97.88 88 PRO A N 1
ATOM 701 C CA . PRO A 1 88 ? 3.032 -12.957 4.405 1.00 97.88 88 PRO A CA 1
ATOM 702 C C . PRO A 1 88 ? 2.420 -14.218 3.788 1.00 97.88 88 PRO A C 1
ATOM 704 O O . PRO A 1 88 ? 2.958 -15.316 3.883 1.00 97.88 88 PRO A O 1
ATOM 707 N N . LEU A 1 89 ? 1.304 -14.046 3.084 1.00 98.31 89 LEU A N 1
ATOM 708 C CA . LEU A 1 89 ? 0.764 -15.061 2.179 1.00 98.31 89 LEU A CA 1
ATOM 709 C C . LEU A 1 89 ? 1.707 -15.293 1.002 1.00 98.31 89 LEU A C 1
ATOM 711 O O . LEU A 1 89 ? 1.918 -16.425 0.575 1.00 98.31 89 LEU A O 1
ATOM 715 N N . HIS A 1 90 ? 2.243 -14.194 0.471 1.00 97.81 90 HIS A N 1
ATOM 716 C CA . HIS A 1 90 ? 3.135 -14.182 -0.674 1.00 97.81 90 HIS A CA 1
ATOM 717 C C . HIS A 1 90 ? 4.146 -13.052 -0.532 1.00 97.81 90 HIS A C 1
ATOM 719 O O . HIS A 1 90 ? 3.794 -11.954 -0.100 1.00 97.81 90 HIS A O 1
ATOM 725 N N . THR A 1 91 ? 5.365 -13.319 -0.988 1.00 97.75 91 THR A N 1
ATOM 726 C CA . THR A 1 91 ? 6.405 -12.312 -1.189 1.00 97.75 91 THR A CA 1
ATOM 727 C C . THR A 1 91 ? 6.887 -12.424 -2.625 1.00 97.75 91 THR A C 1
ATOM 729 O O . THR A 1 91 ? 7.183 -13.522 -3.097 1.00 97.75 91 THR A O 1
ATOM 732 N N . VAL A 1 92 ? 6.957 -11.297 -3.321 1.00 96.69 92 VAL A N 1
ATOM 733 C CA . VAL A 1 92 ? 7.384 -11.211 -4.716 1.00 96.69 92 VAL A CA 1
ATOM 734 C C . VAL A 1 92 ? 8.508 -10.188 -4.801 1.00 96.69 92 VAL A C 1
ATOM 736 O O . VAL A 1 92 ? 8.389 -9.082 -4.277 1.00 96.69 92 VAL A O 1
ATOM 739 N N . VAL A 1 93 ? 9.616 -10.572 -5.431 1.00 96.88 93 VAL A N 1
ATOM 740 C CA . VAL A 1 93 ? 10.647 -9.621 -5.860 1.00 96.88 93 VAL A CA 1
ATOM 741 C C . VAL A 1 93 ? 10.161 -8.999 -7.161 1.00 96.88 93 VAL A C 1
ATOM 743 O O . VAL A 1 93 ? 9.804 -9.734 -8.084 1.00 96.88 93 VAL A O 1
ATOM 746 N N . ASP A 1 94 ? 10.121 -7.675 -7.232 1.00 93.44 94 ASP A N 1
ATOM 747 C CA . ASP A 1 94 ? 9.757 -6.978 -8.458 1.00 93.44 94 ASP A CA 1
ATOM 748 C C . ASP A 1 94 ? 10.926 -7.034 -9.446 1.00 93.44 94 ASP A C 1
ATOM 750 O O . ASP A 1 94 ? 11.914 -6.312 -9.330 1.00 93.44 94 ASP A O 1
ATOM 754 N N . VAL A 1 95 ? 10.807 -7.950 -10.404 1.00 89.94 95 VAL A N 1
ATOM 755 C CA . VAL A 1 95 ? 11.739 -8.113 -11.528 1.00 89.94 95 VAL A CA 1
ATOM 756 C C . VAL A 1 95 ? 11.233 -7.431 -12.802 1.00 89.94 95 VAL A C 1
ATOM 758 O O . VAL A 1 95 ? 11.862 -7.556 -13.852 1.00 89.94 95 VAL A O 1
ATOM 761 N N . ALA A 1 96 ? 10.069 -6.779 -12.735 1.00 85.81 96 ALA A N 1
ATOM 762 C CA . ALA A 1 96 ? 9.463 -6.080 -13.859 1.00 85.81 96 ALA A CA 1
ATOM 763 C C . ALA A 1 96 ? 9.956 -4.632 -13.950 1.00 85.81 96 ALA A C 1
ATOM 765 O O . ALA A 1 96 ? 10.050 -4.113 -15.062 1.00 85.81 96 ALA A O 1
ATOM 766 N N . LEU A 1 97 ? 10.315 -4.017 -12.816 1.00 85.31 97 LEU A N 1
ATOM 767 C CA . LEU A 1 97 ? 10.933 -2.694 -12.768 1.00 85.31 97 LEU A CA 1
ATOM 768 C C . LEU A 1 97 ? 12.268 -2.677 -13.520 1.00 85.31 97 LEU A C 1
ATOM 770 O O . LEU A 1 97 ? 13.188 -3.435 -13.206 1.00 85.31 97 LEU A O 1
ATOM 774 N N . ARG A 1 98 ? 12.375 -1.794 -14.513 1.00 82.50 98 ARG A N 1
ATOM 775 C CA . ARG A 1 98 ? 13.571 -1.663 -15.354 1.00 82.50 98 ARG A CA 1
ATOM 776 C C . ARG A 1 98 ? 14.444 -0.491 -14.927 1.00 82.50 98 ARG A C 1
ATOM 778 O O . ARG A 1 98 ? 13.980 0.466 -14.310 1.00 82.50 98 ARG A O 1
ATOM 785 N N . ASP A 1 99 ? 15.710 -0.540 -15.329 1.00 79.19 99 ASP A N 1
ATOM 786 C CA . ASP A 1 99 ? 16.630 0.584 -15.162 1.00 79.19 99 ASP A CA 1
ATOM 787 C C . ASP A 1 99 ? 16.057 1.851 -15.814 1.00 79.19 99 ASP A C 1
ATOM 789 O O . ASP A 1 99 ? 15.679 1.854 -16.986 1.00 79.19 99 ASP A O 1
ATOM 793 N N . GLY A 1 100 ? 16.014 2.943 -15.049 1.00 76.38 100 GLY A N 1
ATOM 794 C CA . GLY A 1 100 ? 15.452 4.218 -15.501 1.00 76.38 100 GLY A CA 1
ATOM 795 C C . GLY A 1 100 ? 13.934 4.346 -15.341 1.00 76.38 100 GLY A C 1
ATOM 796 O O . GLY A 1 100 ? 13.381 5.363 -15.753 1.00 76.38 100 GLY A O 1
ATOM 797 N N .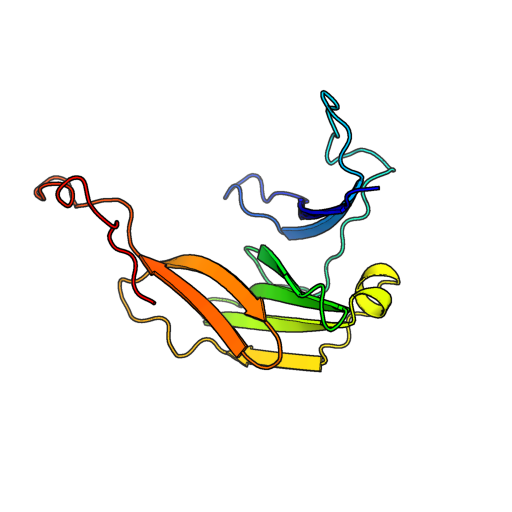 GLU A 1 101 ? 13.266 3.369 -14.726 1.00 81.31 101 GLU A N 1
ATOM 798 C CA . GLU A 1 101 ? 11.874 3.475 -14.289 1.00 81.31 101 GLU A CA 1
ATOM 799 C C . GLU A 1 101 ? 11.782 3.748 -12.778 1.00 81.31 101 GLU A C 1
ATOM 801 O O . GLU A 1 101 ? 12.629 3.324 -11.990 1.00 81.31 101 GLU A O 1
ATOM 806 N N . TRP A 1 102 ? 10.723 4.443 -12.358 1.00 84.62 102 TRP A N 1
ATOM 807 C CA . TRP A 1 102 ? 10.392 4.645 -10.946 1.00 84.62 102 TRP A CA 1
ATOM 808 C C . TRP A 1 102 ? 9.007 4.088 -10.655 1.00 84.62 102 TRP A C 1
ATOM 810 O O . TRP A 1 102 ? 8.101 4.220 -11.473 1.00 84.62 102 TRP A O 1
ATOM 820 N N . VAL A 1 103 ? 8.841 3.480 -9.481 1.00 88.75 103 VAL A N 1
ATOM 821 C CA . VAL A 1 103 ? 7.543 2.990 -9.005 1.00 88.75 103 VAL A CA 1
ATOM 822 C C . VAL A 1 103 ? 6.669 4.183 -8.630 1.00 88.75 103 VAL A C 1
ATOM 824 O O . VAL A 1 103 ? 7.034 4.961 -7.753 1.00 88.75 103 VAL A O 1
ATOM 827 N N . GLN A 1 104 ? 5.506 4.288 -9.269 1.00 88.69 104 GLN A N 1
ATOM 828 C CA . GLN A 1 104 ? 4.536 5.371 -9.071 1.00 88.69 104 GLN A CA 1
ATOM 829 C C . GLN A 1 104 ? 3.263 4.907 -8.354 1.00 88.69 104 GLN A C 1
ATOM 831 O O . GLN A 1 104 ? 2.469 5.730 -7.905 1.00 88.69 104 GLN A O 1
ATOM 836 N N . GLY A 1 105 ? 3.054 3.596 -8.239 1.00 91.31 105 GLY A N 1
ATOM 837 C CA . GLY A 1 105 ? 1.926 3.023 -7.517 1.00 91.31 105 GLY A CA 1
ATOM 838 C C . GLY A 1 105 ? 1.732 1.545 -7.826 1.00 91.31 105 GLY A C 1
ATOM 839 O O . GLY A 1 105 ? 2.394 0.974 -8.695 1.00 91.31 105 GLY A O 1
ATOM 840 N N . CYS A 1 106 ? 0.810 0.916 -7.105 1.00 95.25 106 CYS A N 1
ATOM 841 C CA . CYS A 1 106 ? 0.395 -0.453 -7.379 1.00 95.25 106 CYS A CA 1
ATOM 842 C C . CYS A 1 106 ? -1.049 -0.707 -6.930 1.00 95.25 106 CYS A C 1
ATOM 844 O O . CYS A 1 106 ? -1.615 0.049 -6.141 1.00 95.25 106 CYS A O 1
ATOM 846 N N . ALA A 1 107 ? -1.637 -1.794 -7.423 1.00 96.50 107 ALA A N 1
ATOM 847 C CA . ALA A 1 107 ? -2.918 -2.312 -6.963 1.00 96.50 107 ALA A CA 1
ATOM 848 C C . ALA A 1 107 ? -2.862 -3.838 -6.832 1.00 96.50 107 ALA A C 1
ATOM 850 O O . ALA A 1 107 ? -2.182 -4.513 -7.603 1.00 96.50 107 ALA A O 1
ATOM 851 N N . LEU A 1 108 ? -3.614 -4.382 -5.876 1.00 97.19 108 LEU A N 1
ATOM 852 C CA . LEU A 1 108 ? -3.851 -5.816 -5.735 1.00 97.19 108 LEU A CA 1
ATOM 853 C C . LEU A 1 108 ? -5.306 -6.105 -6.100 1.00 97.19 108 LEU A C 1
ATOM 855 O O . LEU A 1 108 ? -6.211 -5.474 -5.557 1.00 97.19 108 LEU A O 1
ATOM 859 N N . HIS A 1 109 ? -5.527 -7.066 -6.993 1.00 95.25 109 HIS A N 1
ATOM 860 C CA . HIS A 1 109 ? -6.865 -7.582 -7.251 1.00 95.25 109 HIS A CA 1
ATOM 861 C C . HIS A 1 109 ? -6.814 -9.075 -7.562 1.00 95.25 109 HIS A C 1
ATOM 863 O O . HIS A 1 109 ? -6.227 -9.503 -8.565 1.00 95.25 109 HIS A O 1
ATOM 869 N N . GLY A 1 110 ? -7.424 -9.881 -6.693 1.00 93.00 110 GLY A N 1
ATOM 870 C CA . GLY A 1 110 ? -7.353 -11.327 -6.813 1.00 93.00 110 GLY A CA 1
ATOM 871 C C . GLY A 1 110 ? -5.904 -11.803 -6.691 1.00 93.00 110 GLY A C 1
ATOM 872 O O . GLY A 1 110 ? -5.206 -11.512 -5.723 1.00 93.00 110 GLY A O 1
ATOM 873 N N . ASN A 1 111 ? -5.431 -12.549 -7.689 1.00 94.88 111 ASN A N 1
ATOM 874 C CA . ASN A 1 111 ? -4.074 -13.108 -7.698 1.00 94.88 111 ASN A CA 1
ATOM 875 C C . ASN A 1 111 ? -3.075 -12.290 -8.529 1.00 94.88 111 ASN A C 1
ATOM 877 O O . ASN A 1 111 ? -2.020 -12.808 -8.887 1.00 94.88 111 ASN A O 1
ATOM 881 N N . HIS A 1 112 ? -3.405 -11.038 -8.851 1.00 95.75 112 HIS A N 1
ATOM 882 C CA . HIS A 1 112 ? -2.569 -10.179 -9.684 1.00 95.75 112 HIS A CA 1
ATOM 883 C C . HIS A 1 112 ? -2.200 -8.896 -8.948 1.00 95.75 112 HIS A C 1
ATOM 885 O O . HIS A 1 112 ? -3.047 -8.254 -8.321 1.00 95.75 112 HIS A O 1
ATOM 891 N N . ILE A 1 113 ? -0.927 -8.529 -9.069 1.00 95.94 113 ILE A N 1
ATOM 892 C CA . ILE A 1 113 ? -0.409 -7.215 -8.705 1.00 95.94 113 ILE A CA 1
ATOM 893 C C . ILE A 1 113 ? -0.286 -6.425 -10.004 1.00 95.94 113 ILE A C 1
ATOM 895 O O . ILE A 1 113 ? 0.317 -6.901 -10.963 1.00 95.94 113 ILE A O 1
ATOM 899 N N . TYR A 1 114 ? -0.873 -5.236 -10.025 1.00 95.19 114 TYR A N 1
ATOM 900 C CA . TYR A 1 114 ? -0.722 -4.265 -11.101 1.00 95.19 114 TYR A CA 1
ATOM 901 C C . TYR A 1 114 ? 0.261 -3.210 -10.627 1.00 95.19 114 TYR A C 1
ATOM 903 O O . TYR A 1 114 ? 0.101 -2.669 -9.531 1.00 95.19 114 TYR A O 1
ATOM 911 N N . GLN A 1 115 ? 1.270 -2.929 -11.436 1.00 92.75 115 GLN A N 1
ATOM 912 C CA . GLN A 1 115 ? 2.324 -1.981 -11.121 1.00 92.75 115 GLN A CA 1
ATOM 913 C C . GLN A 1 115 ? 2.242 -0.802 -12.076 1.00 92.75 115 GLN A C 1
ATOM 915 O O . GLN A 1 115 ? 1.972 -0.966 -13.260 1.00 92.75 115 GLN A O 1
ATOM 920 N N . LEU A 1 116 ? 2.465 0.384 -11.527 1.00 90.81 116 LEU A N 1
ATOM 921 C CA . LEU A 1 116 ? 2.552 1.620 -12.275 1.00 90.81 116 LEU A CA 1
ATOM 922 C C . LEU A 1 116 ? 3.993 2.114 -12.204 1.00 90.81 116 LEU A C 1
ATOM 924 O O . LEU A 1 116 ? 4.465 2.423 -11.104 1.00 90.81 116 LEU A O 1
ATOM 928 N N . THR A 1 117 ? 4.688 2.203 -13.338 1.00 87.19 117 THR A N 1
ATOM 929 C CA . THR A 1 117 ? 6.027 2.811 -13.394 1.00 87.19 117 THR A CA 1
ATOM 930 C C . THR A 1 117 ? 6.049 4.036 -14.293 1.00 87.19 117 THR A C 1
ATOM 932 O O . THR A 1 117 ? 5.223 4.173 -15.192 1.00 87.19 117 THR A O 1
ATOM 935 N N . GLY A 1 118 ? 6.958 4.972 -14.032 1.00 77.44 118 GLY A N 1
ATOM 936 C CA . GLY A 1 118 ? 7.093 6.170 -14.854 1.00 77.44 118 GLY A CA 1
ATOM 937 C C . GLY A 1 118 ? 7.933 7.270 -14.225 1.00 77.44 118 GLY A C 1
ATOM 938 O O . GLY A 1 118 ? 8.266 7.212 -13.044 1.00 77.44 118 GLY A O 1
ATOM 939 N N . LYS A 1 119 ? 8.255 8.303 -15.008 1.00 73.50 119 LYS A N 1
ATOM 940 C CA . LYS A 1 119 ? 8.995 9.486 -14.547 1.00 73.50 119 LYS A CA 1
ATOM 941 C C . LYS A 1 119 ? 8.167 10.743 -14.801 1.00 73.50 119 LYS A C 1
ATOM 943 O O . LYS A 1 119 ? 7.701 10.961 -15.902 1.00 73.50 119 LYS A O 1
ATOM 948 N N . GLY A 1 120 ? 8.003 11.603 -13.798 1.00 63.38 120 GLY A N 1
ATOM 949 C CA . GLY A 1 120 ? 7.252 12.861 -13.953 1.00 63.38 120 GLY A CA 1
ATOM 950 C C . GLY A 1 120 ? 8.043 14.031 -14.555 1.00 63.38 120 GLY A C 1
ATOM 951 O O . GLY A 1 120 ? 7.508 15.132 -14.630 1.00 63.38 120 GLY A O 1
ATOM 952 N N . TYR A 1 121 ? 9.316 13.832 -14.915 1.00 63.12 121 TYR A N 1
ATOM 953 C CA . TYR A 1 121 ? 10.244 14.914 -15.257 1.00 63.12 121 TYR A CA 1
ATOM 954 C C . TYR A 1 121 ? 11.116 14.562 -16.461 1.00 63.12 121 TYR A C 1
ATOM 956 O O . TYR A 1 121 ? 11.838 13.561 -16.429 1.00 63.12 121 TYR A O 1
ATOM 964 N N . THR A 1 122 ? 11.176 15.433 -17.464 1.00 61.16 122 THR A N 1
ATOM 965 C CA . THR A 1 122 ? 12.319 15.454 -18.388 1.00 61.16 122 THR A CA 1
ATOM 966 C C . THR A 1 122 ? 13.540 16.102 -17.731 1.00 61.16 122 THR A C 1
ATOM 968 O O . THR A 1 122 ? 13.445 16.683 -16.650 1.00 61.16 122 THR A O 1
ATOM 971 N N . ASP A 1 123 ? 14.727 15.903 -18.306 1.00 61.88 123 ASP A N 1
ATOM 972 C CA . ASP A 1 123 ? 15.920 16.650 -17.889 1.00 61.88 123 ASP A CA 1
ATOM 973 C C . ASP A 1 123 ? 15.809 18.136 -18.295 1.00 61.88 123 ASP A C 1
ATOM 975 O O . ASP A 1 123 ? 14.874 18.528 -18.994 1.00 61.88 123 ASP A O 1
ATOM 979 N N . GLU A 1 124 ? 16.755 18.979 -17.860 1.00 56.16 124 GLU A N 1
ATOM 980 C CA . GLU A 1 124 ? 16.772 20.423 -18.181 1.00 56.16 124 GLU A CA 1
ATOM 981 C C . GLU A 1 124 ? 16.745 20.726 -19.693 1.00 56.16 124 GLU A C 1
ATOM 983 O O . GLU A 1 124 ? 16.400 21.841 -20.084 1.00 56.16 124 GLU A O 1
ATOM 988 N N . ALA A 1 125 ? 17.100 19.757 -20.545 1.00 64.06 125 ALA A N 1
ATOM 989 C CA . ALA A 1 125 ? 17.133 19.894 -21.999 1.00 64.06 125 ALA A CA 1
ATOM 990 C C . ALA A 1 125 ? 15.884 19.325 -22.705 1.00 64.06 125 ALA A C 1
ATOM 992 O O . ALA A 1 125 ? 15.705 19.551 -23.905 1.00 64.06 125 ALA A O 1
ATOM 993 N N . GLY A 1 126 ? 15.031 18.581 -21.999 1.00 61.69 126 GLY A N 1
ATOM 994 C CA . GLY A 1 126 ? 13.904 17.864 -22.580 1.00 61.69 126 GLY A CA 1
ATOM 995 C C . GLY A 1 126 ? 12.593 18.643 -22.507 1.00 61.69 126 GLY A C 1
ATOM 996 O O . GLY A 1 126 ? 12.253 19.243 -21.487 1.00 61.69 126 GLY A O 1
ATOM 997 N N . ALA A 1 127 ? 11.806 18.587 -23.581 1.00 61.09 127 ALA A N 1
ATOM 998 C CA . ALA A 1 127 ? 10.413 19.012 -23.531 1.00 61.09 127 ALA A CA 1
ATOM 999 C C . ALA A 1 127 ? 9.636 18.011 -22.671 1.00 61.09 127 ALA A C 1
ATOM 1001 O O . ALA A 1 127 ? 9.614 16.832 -23.023 1.00 61.09 127 ALA A O 1
ATOM 1002 N N . ASN A 1 128 ? 8.998 18.479 -21.587 1.00 55.53 128 ASN A N 1
ATOM 1003 C CA . ASN A 1 128 ? 8.015 17.678 -20.853 1.00 55.53 128 ASN A CA 1
ATOM 1004 C C . ASN A 1 128 ? 7.122 16.941 -21.865 1.00 55.53 128 ASN A C 1
ATOM 1006 O O . ASN A 1 128 ? 6.775 17.544 -22.894 1.00 55.53 128 ASN A O 1
ATOM 1010 N N . PRO A 1 129 ? 6.734 15.683 -21.593 1.00 52.56 129 PRO A N 1
ATOM 1011 C CA . PRO A 1 129 ? 5.825 14.963 -22.469 1.00 52.56 129 PRO A CA 1
ATOM 1012 C C . PRO A 1 129 ? 4.621 15.862 -22.782 1.00 52.56 129 PRO A C 1
ATOM 1014 O O . PRO A 1 129 ? 4.171 16.597 -21.890 1.00 52.56 129 PRO A O 1
ATOM 1017 N N . PRO A 1 130 ? 4.105 15.867 -24.027 1.00 48.94 130 PRO A N 1
ATOM 1018 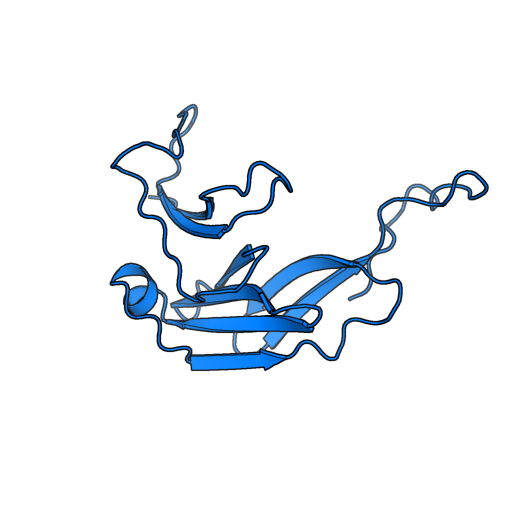C CA . PRO A 1 130 ? 2.908 16.631 -24.362 1.00 48.94 130 PRO A CA 1
ATOM 1019 C C . PRO A 1 130 ? 1.820 16.362 -23.321 1.00 48.94 130 PRO A C 1
ATOM 1021 O O . PRO A 1 130 ? 1.690 15.223 -22.872 1.00 48.94 130 PRO A O 1
ATOM 1024 N N . SER A 1 131 ? 1.021 17.368 -22.946 1.00 45.41 131 SER A N 1
ATOM 1025 C CA . SER A 1 131 ? -0.117 17.139 -22.047 1.00 45.41 131 SER A CA 1
ATOM 1026 C C . SER A 1 131 ? -0.994 16.021 -22.630 1.00 45.41 131 SER A C 1
ATOM 1028 O O . SER A 1 131 ? -1.603 16.194 -23.687 1.00 45.41 131 SER A O 1
ATOM 1030 N N . GLY A 1 132 ? -0.983 14.865 -21.969 1.00 51.97 132 GLY A N 1
ATOM 1031 C CA . GLY A 1 132 ? -1.424 13.561 -22.462 1.00 51.97 132 GLY A CA 1
ATOM 1032 C C . GLY A 1 132 ? -1.278 12.510 -21.352 1.00 51.97 132 GLY A C 1
ATOM 1033 O O . GLY A 1 132 ? -1.050 12.883 -20.205 1.00 51.97 132 GLY A O 1
ATOM 1034 N N . GLY A 1 133 ? -1.414 11.216 -21.667 1.00 40.72 133 GLY A N 1
ATOM 1035 C CA . GLY A 1 133 ? -1.565 10.095 -20.712 1.00 40.72 133 GLY A CA 1
ATOM 1036 C C . GLY A 1 133 ? -0.438 9.820 -19.695 1.00 40.72 133 GLY A C 1
ATOM 1037 O O . GLY A 1 133 ? -0.472 8.771 -19.062 1.00 40.72 133 GLY A O 1
ATOM 1038 N N . GLY A 1 134 ? 0.519 10.736 -19.514 1.00 49.22 134 GLY A N 1
ATOM 1039 C CA . GLY A 1 134 ? 1.678 10.590 -18.629 1.00 49.22 134 GLY A CA 1
ATOM 1040 C C . GLY A 1 134 ? 2.751 9.641 -19.176 1.00 49.22 134 GLY A C 1
ATOM 1041 O O . GLY A 1 134 ? 2.501 8.876 -20.104 1.00 49.22 134 GLY A O 1
ATOM 1042 N N . ASP A 1 135 ? 3.945 9.664 -18.577 1.00 51.69 135 ASP A N 1
ATOM 1043 C CA . ASP A 1 135 ? 5.046 8.722 -18.869 1.00 51.69 135 ASP A CA 1
ATOM 1044 C C . ASP A 1 135 ? 4.864 7.414 -18.098 1.00 51.69 135 ASP A C 1
ATOM 1046 O O . ASP A 1 135 ? 5.759 6.939 -17.401 1.00 51.69 135 ASP A O 1
ATOM 1050 N N . THR A 1 136 ? 3.644 6.894 -18.120 1.00 48.75 136 THR A N 1
ATOM 1051 C CA . THR A 1 136 ? 3.243 5.777 -17.284 1.00 48.75 136 THR A CA 1
ATOM 1052 C C . THR A 1 136 ? 3.209 4.486 -18.091 1.00 48.75 136 THR A C 1
ATOM 1054 O O . THR A 1 136 ? 2.493 4.398 -19.088 1.00 48.75 136 THR A O 1
ATOM 1057 N N . TYR A 1 137 ? 3.972 3.489 -17.651 1.00 53.06 137 TYR A N 1
ATOM 1058 C CA . TYR A 1 137 ? 3.985 2.140 -18.206 1.00 53.06 137 TYR A CA 1
ATOM 1059 C C . TYR A 1 137 ? 3.142 1.223 -17.306 1.00 53.06 137 TYR A C 1
ATOM 1061 O O . TYR A 1 137 ? 3.232 1.299 -16.076 1.00 53.06 137 TYR A O 1
ATOM 1069 N N . VAL A 1 138 ? 2.289 0.405 -17.933 1.00 52.06 138 VAL A N 1
ATOM 1070 C CA . VAL A 1 138 ? 1.476 -0.654 -17.304 1.00 52.06 138 VAL A CA 1
ATOM 1071 C C . VAL A 1 138 ? 1.929 -1.998 -17.851 1.00 52.06 138 VAL A C 1
ATOM 1073 O O . VAL A 1 138 ? 2.135 -2.069 -19.086 1.00 52.06 138 VAL A O 1
#

Sequence (138 aa):
DVLLWVESDVDERTGYGRAVTRVPFRDGAVLDSSSSAVRHHRPLPGSRHLHPAFDPVDGRVLVSHWVGEAHHYAVYRADDFLDGRYEPLHTVVDVALRDGEWVQGCALHGNHIYQLTGKGYTDEAGANPPSGGGDTYV

Organism: NCBI:txid2706086

Foldseek 3Di:
DDKDWFAAPADPVPRAGQFIWIDDDDPPDDDDRPDPRTDGARLDPQWTRWDWAAAPVQQKIWTWIDRPPWTKIFIDRNVCSVVNNNDTPDIDTPPVDDPPKDWPDWYDYDPDIGTKIADQDDPPPDDGDPPDDHRIDD